Protein AF-R7TJJ4-F1 (afdb_monomer)

Radius of gyration: 20.4 Å; Cα contacts (8 Å, |Δi|>4): 13; chains: 1; bounding box: 28×67×36 Å

Mean predicted aligned error: 14.25 Å

Solvent-accessible surface area (backbone atoms only — not comparable to full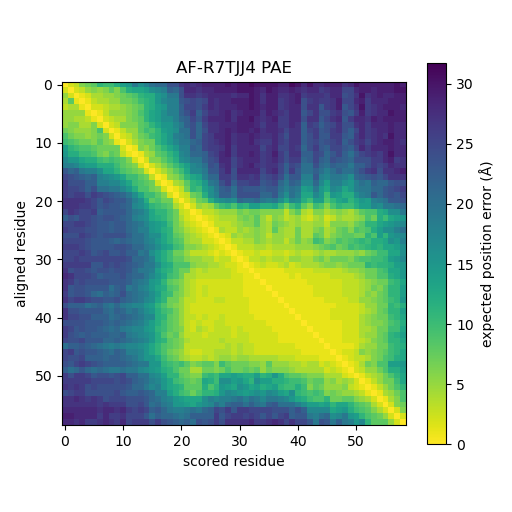-atom values): 4049 Å² total; per-residue (Å²): 124,66,72,63,56,58,56,59,64,68,68,53,79,76,70,72,81,67,74,85,78,56,82,71,83,79,71,97,69,73,95,47,75,61,59,48,52,53,50,53,50,50,48,52,55,45,34,69,73,75,49,67,91,75,86,76,80,86,126

Organism: Capitella teleta (NCBI:txid283909)

pLDDT: mean 73.89, std 14.72, range [45.72, 94.0]

Sequence (59 aa):
MFVLASCLLLLLPTSCSQDMHGMPVRPKVFRNADELRMYLKALNEYFAIVGRPRYVRFL

Foldseek 3Di:
DVVVVVVVVVPPPPPPPPCLQDQDDDDPDDPDPVSVVVNVVSNVVNCVVVPDPDPDPDD

Structure (mmCIF, N/CA/C/O backbone):
data_AF-R7TJJ4-F1
#
_entry.id   AF-R7TJJ4-F1
#
loop_
_atom_site.group_PDB
_atom_site.id
_atom_site.type_symbol
_atom_site.label_atom_id
_atom_site.label_alt_id
_atom_site.label_comp_id
_atom_site.label_asym_id
_atom_site.label_entity_id
_atom_site.label_seq_id
_atom_site.pdbx_PDB_ins_code
_atom_site.Cartn_x
_atom_site.Cartn_y
_atom_site.Cartn_z
_atom_site.occupancy
_atom_site.B_iso_or_equiv
_atom_site.auth_seq_id
_atom_site.auth_comp_id
_atom_site.auth_asym_id
_atom_site.auth_atom_id
_atom_site.pdbx_PDB_model_num
ATOM 1 N N . MET A 1 1 ? 13.556 -43.003 -19.119 1.00 58.81 1 MET A N 1
ATOM 2 C CA . MET A 1 1 ? 13.971 -42.171 -17.963 1.00 58.81 1 MET A CA 1
ATOM 3 C C . MET A 1 1 ? 13.537 -40.699 -18.056 1.00 58.81 1 MET A C 1
ATOM 5 O O . MET A 1 1 ? 13.574 -40.035 -17.035 1.00 58.81 1 MET A O 1
ATOM 9 N N . PHE A 1 2 ? 13.055 -40.185 -19.202 1.00 56.94 2 PHE A N 1
ATOM 10 C CA . PHE A 1 2 ? 12.600 -38.783 -19.327 1.00 56.94 2 PHE A CA 1
ATOM 11 C C . PHE A 1 2 ? 11.185 -38.502 -18.774 1.00 56.94 2 PHE A C 1
ATOM 13 O O . PHE A 1 2 ? 10.938 -37.419 -18.257 1.00 56.94 2 PHE A O 1
ATOM 20 N N . VAL A 1 3 ? 10.275 -39.484 -18.808 1.00 61.28 3 VAL A N 1
ATOM 21 C CA . VAL A 1 3 ? 8.868 -39.320 -18.369 1.00 61.28 3 VAL A CA 1
ATOM 22 C C . VAL A 1 3 ? 8.735 -39.155 -16.845 1.00 61.28 3 VAL A C 1
ATOM 24 O O . VAL A 1 3 ? 7.878 -38.426 -16.356 1.00 61.28 3 VAL A O 1
ATOM 27 N N . LEU A 1 4 ? 9.618 -39.797 -16.074 1.00 58.88 4 LEU A N 1
ATOM 28 C CA . LEU A 1 4 ? 9.650 -39.643 -14.614 1.00 58.88 4 LEU A CA 1
ATOM 29 C C . LEU A 1 4 ? 10.183 -38.263 -14.203 1.00 58.88 4 LEU A C 1
ATOM 31 O O . LEU A 1 4 ? 9.697 -37.685 -13.235 1.00 58.88 4 LEU A O 1
ATOM 35 N N . ALA A 1 5 ? 11.125 -37.708 -14.973 1.00 61.88 5 ALA A N 1
ATOM 36 C CA . ALA A 1 5 ? 11.679 -36.379 -14.732 1.00 61.88 5 ALA A CA 1
ATOM 37 C C . ALA A 1 5 ? 10.650 -35.262 -14.987 1.00 61.88 5 ALA A C 1
ATOM 39 O O . ALA A 1 5 ? 10.587 -34.309 -14.215 1.00 61.88 5 ALA A O 1
ATOM 40 N N . SER A 1 6 ? 9.793 -35.398 -16.010 1.00 60.88 6 SER A N 1
ATOM 41 C CA . SER A 1 6 ? 8.701 -34.440 -16.248 1.00 60.88 6 SER A CA 1
ATOM 42 C C . SER A 1 6 ? 7.618 -34.502 -15.170 1.00 60.88 6 SER A C 1
ATOM 44 O O . SER A 1 6 ? 7.051 -33.476 -14.813 1.00 60.88 6 SER A O 1
ATOM 46 N N . CYS A 1 7 ? 7.350 -35.688 -14.616 1.00 58.38 7 CYS A N 1
ATOM 47 C CA . CYS A 1 7 ? 6.373 -35.856 -13.539 1.00 58.38 7 CYS A CA 1
ATOM 48 C C . CYS A 1 7 ? 6.862 -35.232 -12.215 1.00 58.38 7 CYS A C 1
ATOM 50 O O . CYS A 1 7 ? 6.079 -34.652 -11.468 1.00 58.38 7 CYS A O 1
ATOM 52 N N . LEU A 1 8 ? 8.177 -35.272 -11.962 1.00 59.41 8 LEU A N 1
ATOM 53 C CA . LEU A 1 8 ? 8.804 -34.668 -10.782 1.00 59.41 8 LEU A CA 1
ATOM 54 C C . LEU A 1 8 ? 8.743 -33.127 -10.792 1.00 59.41 8 LEU A C 1
ATOM 56 O O . LEU A 1 8 ? 8.651 -32.511 -9.735 1.00 59.41 8 LEU A O 1
ATOM 60 N N . LEU A 1 9 ? 8.727 -32.507 -11.977 1.00 59.88 9 LEU A N 1
ATOM 61 C CA . LEU A 1 9 ? 8.576 -31.055 -12.143 1.00 59.88 9 LEU A CA 1
ATOM 62 C C . LEU A 1 9 ? 7.154 -30.548 -11.836 1.00 59.88 9 LEU A C 1
ATOM 64 O O . LEU A 1 9 ? 6.993 -29.379 -11.501 1.00 59.88 9 LEU A O 1
ATOM 68 N N . LEU A 1 10 ? 6.134 -31.412 -11.910 1.00 58.72 10 LEU A N 1
ATOM 69 C CA . LEU A 1 10 ? 4.731 -31.068 -11.622 1.00 58.72 10 LEU A CA 1
ATOM 70 C C . LEU A 1 10 ? 4.373 -31.163 -10.130 1.00 58.72 10 LEU A C 1
ATOM 72 O O . LEU A 1 10 ? 3.326 -30.674 -9.718 1.00 58.72 10 LEU A O 1
ATOM 76 N N . LEU A 1 11 ? 5.231 -31.798 -9.326 1.00 60.34 11 LEU A N 1
ATOM 77 C CA . LEU A 1 11 ? 5.080 -31.923 -7.873 1.00 60.34 11 LEU A CA 1
ATOM 78 C C . LEU A 1 11 ? 5.695 -30.745 -7.107 1.00 60.34 11 LEU A C 1
ATOM 80 O O . LEU A 1 11 ? 5.566 -30.691 -5.882 1.00 60.34 11 LEU A O 1
ATOM 84 N N . LEU A 1 12 ? 6.352 -29.798 -7.793 1.00 64.75 12 LEU A N 1
ATOM 85 C CA . LEU A 1 12 ? 6.685 -28.534 -7.151 1.00 64.75 12 LEU A CA 1
ATOM 86 C C . LEU A 1 12 ? 5.368 -27.840 -6.794 1.00 64.75 12 LEU A C 1
ATOM 88 O O . LEU A 1 12 ? 4.522 -27.674 -7.676 1.00 64.75 12 LEU A O 1
ATOM 92 N N . PRO A 1 13 ? 5.178 -27.403 -5.538 1.00 56.75 13 PRO A N 1
ATOM 93 C CA . PRO A 1 13 ? 4.073 -26.525 -5.231 1.00 56.75 13 PRO A CA 1
ATOM 94 C C . PRO A 1 13 ? 4.274 -25.286 -6.098 1.00 56.75 13 PRO A C 1
ATOM 96 O O . PRO A 1 13 ? 5.198 -24.503 -5.876 1.00 56.75 13 PRO A O 1
ATOM 99 N N . THR A 1 14 ? 3.427 -25.105 -7.110 1.00 55.09 14 THR A N 1
ATOM 100 C CA . THR A 1 14 ? 3.173 -23.782 -7.658 1.00 55.09 14 THR A CA 1
ATOM 101 C C . THR A 1 14 ? 2.572 -23.013 -6.496 1.00 55.09 14 THR A C 1
ATOM 103 O O . THR A 1 14 ? 1.362 -23.048 -6.277 1.00 55.09 14 THR A O 1
ATOM 106 N N . SER A 1 15 ? 3.430 -22.424 -5.661 1.00 49.34 15 SER A N 1
ATOM 107 C CA . SER A 1 15 ? 3.031 -21.432 -4.683 1.00 49.34 15 SER A CA 1
ATOM 108 C C . SER A 1 15 ? 2.247 -20.420 -5.488 1.00 49.34 15 SER A C 1
ATOM 110 O O . SER A 1 15 ? 2.828 -19.739 -6.336 1.00 49.34 15 SER A O 1
ATOM 112 N N . CYS A 1 16 ? 0.923 -20.444 -5.314 1.00 45.72 16 CYS A N 1
ATOM 113 C CA . CYS A 1 16 ? 0.007 -19.519 -5.942 1.00 45.72 16 CYS A CA 1
ATOM 114 C C . CYS A 1 16 ? 0.679 -18.157 -5.882 1.00 45.72 16 CYS A C 1
ATOM 116 O O . CYS A 1 16 ? 1.086 -17.751 -4.789 1.00 45.72 16 CYS A O 1
ATOM 118 N N . SER A 1 17 ? 0.870 -17.507 -7.030 1.00 50.69 17 SER A N 1
ATOM 119 C CA . SER A 1 17 ? 1.223 -16.098 -7.061 1.00 50.69 17 SER A CA 1
ATOM 120 C C . SER A 1 17 ? 0.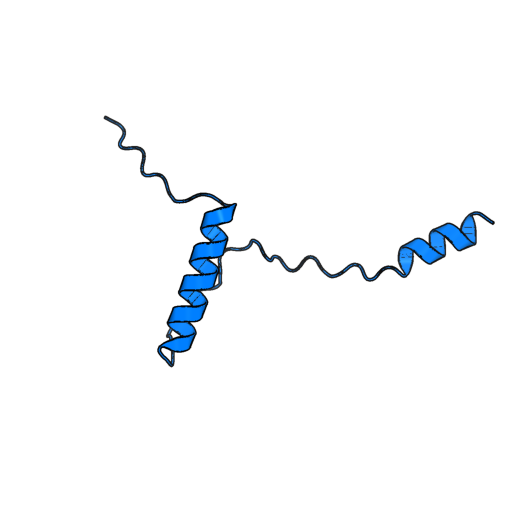137 -15.380 -6.275 1.00 50.69 17 SER A C 1
ATOM 122 O O . SER A 1 17 ? -0.916 -15.036 -6.799 1.00 50.69 17 SER A O 1
ATOM 124 N N . GLN A 1 18 ? 0.356 -15.235 -4.970 1.00 51.28 18 GLN A N 1
ATOM 125 C CA . GLN A 1 18 ? -0.274 -14.197 -4.203 1.00 51.28 18 GLN A CA 1
ATOM 126 C C . GLN A 1 18 ? 0.146 -12.944 -4.948 1.00 51.28 18 GLN A C 1
ATOM 128 O O . GLN A 1 18 ? 1.346 -12.723 -5.130 1.00 51.28 18 GLN A O 1
ATOM 133 N N . ASP A 1 19 ? -0.826 -12.181 -5.431 1.00 55.12 19 ASP A N 1
ATOM 134 C CA . ASP A 1 19 ? -0.642 -10.803 -5.863 1.00 55.12 19 ASP A CA 1
ATOM 135 C C . ASP A 1 19 ? -0.101 -9.997 -4.670 1.00 55.12 19 ASP A C 1
ATOM 137 O O . ASP A 1 19 ? -0.773 -9.174 -4.059 1.00 55.12 19 ASP A O 1
ATOM 141 N N . MET A 1 20 ? 1.149 -10.254 -4.292 1.00 54.62 20 MET A N 1
ATOM 142 C CA . MET A 1 20 ? 1.887 -9.596 -3.222 1.00 54.62 20 MET A CA 1
ATOM 143 C C . MET A 1 20 ? 2.285 -8.180 -3.643 1.00 54.62 20 MET A C 1
ATOM 145 O O . MET A 1 20 ? 3.025 -7.508 -2.932 1.00 54.62 20 MET A O 1
ATOM 149 N N . HIS A 1 21 ? 1.883 -7.746 -4.839 1.00 57.94 21 HIS A N 1
ATOM 150 C CA . HIS A 1 21 ? 2.238 -6.465 -5.444 1.00 57.94 21 HIS A CA 1
ATOM 151 C C . HIS A 1 21 ? 1.000 -5.653 -5.842 1.00 57.94 21 HIS A C 1
ATOM 153 O O . HIS A 1 21 ? 1.138 -4.600 -6.455 1.00 57.94 21 HIS A O 1
ATOM 159 N N . GLY A 1 22 ? -0.208 -6.112 -5.495 1.00 68.69 22 GLY A N 1
ATOM 160 C CA . GLY A 1 22 ? -1.421 -5.315 -5.641 1.00 68.69 22 GLY A CA 1
ATOM 161 C C . GLY A 1 22 ? -1.474 -4.193 -4.604 1.00 68.69 22 GLY A C 1
ATOM 162 O O . GLY A 1 22 ? -0.951 -4.326 -3.496 1.00 68.69 22 GLY A 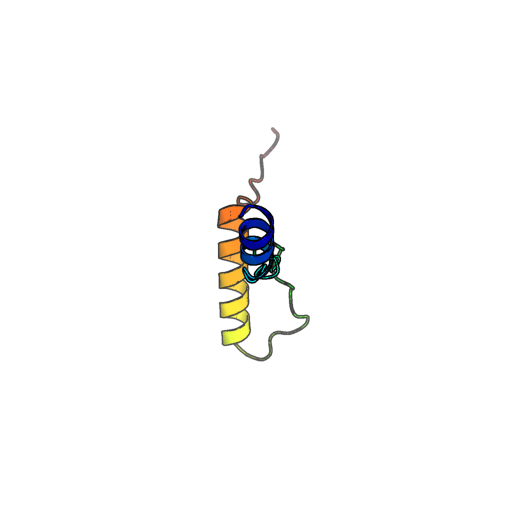O 1
ATOM 163 N N . MET A 1 23 ? -2.116 -3.075 -4.950 1.00 74.00 23 MET A N 1
ATOM 164 C CA . MET A 1 23 ? -2.362 -2.004 -3.986 1.00 74.00 23 MET A CA 1
ATOM 165 C C . MET A 1 23 ? -3.111 -2.578 -2.770 1.00 74.00 23 MET A C 1
ATOM 167 O O . MET A 1 23 ? -4.129 -3.250 -2.963 1.00 74.00 23 MET A O 1
ATOM 171 N N . PRO A 1 24 ? -2.648 -2.341 -1.526 1.00 81.62 24 PRO A N 1
ATOM 172 C CA . PRO A 1 24 ? -3.304 -2.894 -0.349 1.00 81.62 24 PRO A CA 1
ATOM 173 C C . PRO A 1 24 ? -4.761 -2.429 -0.282 1.00 81.62 24 PRO A C 1
ATOM 175 O O . PRO A 1 24 ? -5.059 -1.242 -0.442 1.00 81.62 24 PRO A O 1
ATOM 178 N N . VAL A 1 25 ? -5.675 -3.370 -0.032 1.00 83.88 25 VAL A N 1
ATOM 179 C CA . VAL A 1 25 ? -7.110 -3.084 0.065 1.00 83.88 25 VAL A CA 1
ATOM 180 C C . VAL A 1 25 ? -7.352 -2.154 1.249 1.00 83.88 25 VAL A C 1
ATOM 182 O O . VAL A 1 25 ? -7.035 -2.486 2.391 1.00 83.88 25 VAL A O 1
ATOM 185 N N . ARG A 1 26 ? -7.928 -0.979 0.982 1.00 82.44 26 ARG A N 1
ATOM 186 C CA . ARG A 1 26 ? -8.292 -0.028 2.033 1.00 82.44 26 ARG A CA 1
ATOM 187 C C . ARG A 1 26 ? -9.558 -0.510 2.754 1.00 82.44 26 ARG A C 1
ATOM 189 O O . ARG A 1 26 ? -10.615 -0.562 2.122 1.00 82.44 26 ARG A O 1
ATOM 196 N N . PRO A 1 27 ? -9.508 -0.785 4.068 1.00 84.44 27 PRO A N 1
ATOM 197 C CA . PRO A 1 27 ? -10.717 -1.050 4.837 1.00 84.44 27 PRO A CA 1
ATOM 198 C C . PRO A 1 27 ? -11.572 0.223 4.964 1.00 84.44 27 PRO A C 1
ATOM 200 O O . PRO A 1 27 ? -11.055 1.337 5.038 1.00 84.44 27 PRO A O 1
ATOM 203 N N . LYS A 1 28 ? -12.902 0.064 5.003 1.00 84.44 28 LYS A N 1
ATOM 204 C CA . LYS A 1 28 ? -13.860 1.186 5.104 1.00 84.44 28 LYS A CA 1
ATOM 205 C C . LYS A 1 28 ? -13.753 1.934 6.440 1.00 84.44 28 LYS A C 1
ATOM 207 O O . LYS A 1 28 ? -14.029 3.128 6.493 1.00 84.44 28 LYS A O 1
ATOM 212 N N . VAL A 1 29 ? -13.366 1.226 7.502 1.00 90.69 29 VAL A N 1
ATOM 213 C CA . VAL A 1 29 ? -13.152 1.746 8.859 1.00 90.69 29 VAL A CA 1
ATOM 214 C C . VAL A 1 29 ? -12.018 0.942 9.498 1.00 90.69 29 VAL A C 1
ATOM 216 O O . VAL A 1 29 ? -12.011 -0.281 9.377 1.00 90.69 29 VAL A O 1
ATOM 219 N N . PHE A 1 30 ? -11.090 1.614 10.180 1.00 92.56 30 PHE A N 1
ATOM 220 C CA . PHE A 1 30 ? -10.087 0.968 11.031 1.00 92.56 30 PHE A CA 1
ATOM 221 C C . PHE A 1 30 ? -10.659 0.822 12.441 1.00 92.56 30 PHE A C 1
ATOM 223 O O . PHE A 1 30 ? -11.141 1.802 13.010 1.00 92.56 30 PHE A O 1
ATOM 230 N N . ARG A 1 31 ? -10.643 -0.389 13.000 1.00 90.50 31 ARG A N 1
ATOM 231 C CA . ARG A 1 31 ? -11.237 -0.681 14.315 1.00 90.50 31 ARG A CA 1
ATOM 232 C C . ARG A 1 31 ? -10.295 -0.356 15.470 1.00 90.50 31 ARG A C 1
ATOM 234 O O . ARG A 1 31 ? -10.758 -0.138 16.585 1.00 90.50 31 ARG A O 1
ATOM 241 N N . ASN A 1 32 ? -8.990 -0.322 15.213 1.00 91.56 32 ASN A N 1
ATOM 242 C CA . ASN A 1 32 ? -7.960 0.012 16.192 1.00 91.56 32 ASN A CA 1
ATOM 243 C C . ASN A 1 32 ? -6.743 0.685 15.524 1.00 91.56 32 ASN A C 1
ATOM 245 O O . ASN A 1 32 ? -6.611 0.730 14.299 1.00 91.56 32 ASN A O 1
ATOM 249 N N . ALA A 1 33 ? -5.849 1.238 16.348 1.00 92.94 33 ALA A N 1
ATOM 250 C CA . ALA A 1 33 ? -4.650 1.925 15.869 1.00 92.94 33 ALA A CA 1
ATOM 251 C C . ALA A 1 33 ? -3.653 0.982 15.171 1.00 92.94 33 ALA A C 1
ATOM 253 O O . ALA A 1 33 ? -2.897 1.420 14.302 1.00 92.94 33 ALA A O 1
ATOM 254 N N . ASP A 1 34 ? -3.647 -0.302 15.525 1.00 93.44 34 ASP A N 1
ATOM 255 C CA . ASP A 1 34 ? -2.704 -1.273 14.972 1.00 93.44 34 ASP A CA 1
ATOM 256 C C . ASP A 1 34 ? -3.060 -1.671 13.536 1.00 93.44 34 ASP A C 1
ATOM 258 O O . ASP A 1 34 ? -2.171 -1.721 12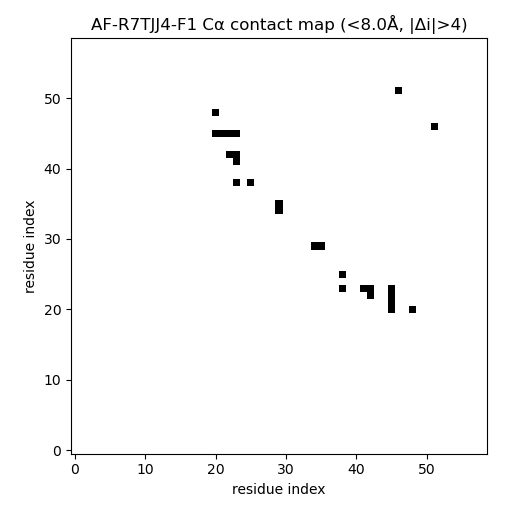.687 1.00 93.44 34 ASP A O 1
ATOM 262 N N . GLU A 1 35 ? -4.346 -1.818 13.210 1.00 90.50 35 GLU A N 1
AT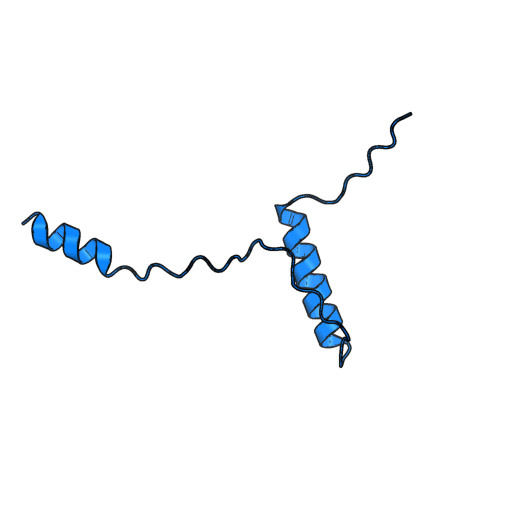OM 263 C CA . GLU A 1 35 ? -4.824 -2.018 11.835 1.00 90.50 35 GLU A CA 1
ATOM 264 C C . GLU A 1 35 ? -4.391 -0.865 10.921 1.00 90.50 35 GLU A C 1
ATOM 266 O O . GLU A 1 35 ? -3.949 -1.086 9.790 1.00 90.50 35 GLU A O 1
ATOM 271 N N . LEU A 1 36 ? -4.453 0.372 11.424 1.00 92.00 36 LEU A N 1
ATOM 272 C CA . LEU A 1 36 ? -3.975 1.538 10.687 1.00 92.00 36 LEU A CA 1
ATOM 273 C C . LEU A 1 36 ? -2.460 1.466 10.447 1.00 92.00 36 LEU A C 1
ATOM 275 O O . LEU A 1 36 ? -2.002 1.702 9.329 1.00 92.00 36 LEU A O 1
ATOM 279 N N . ARG A 1 37 ? -1.674 1.114 11.472 1.00 94.00 37 ARG A N 1
ATOM 280 C CA . ARG A 1 37 ? -0.211 0.970 11.353 1.00 94.00 37 ARG A CA 1
ATOM 281 C C . ARG A 1 37 ? 0.168 -0.110 10.343 1.00 94.00 37 ARG A C 1
ATOM 283 O O . ARG A 1 37 ? 1.050 0.115 9.516 1.00 94.00 37 ARG A O 1
ATOM 290 N N . MET A 1 38 ? -0.514 -1.252 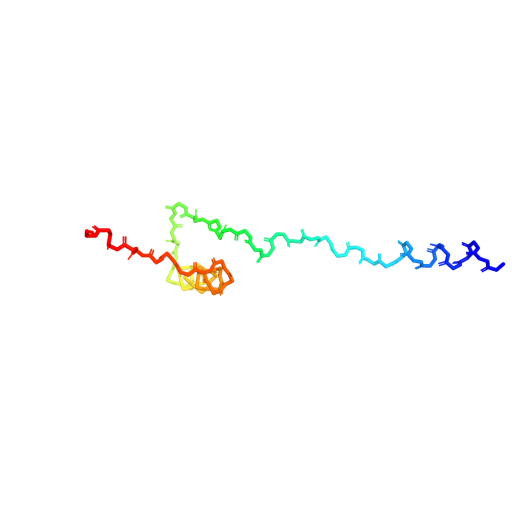10.379 1.00 90.75 38 MET A N 1
ATOM 291 C CA . MET A 1 38 ? -0.289 -2.349 9.437 1.00 90.75 38 MET A CA 1
ATOM 292 C C . MET A 1 38 ? -0.617 -1.930 8.003 1.00 90.75 38 MET A C 1
ATOM 294 O O . MET A 1 38 ? 0.184 -2.166 7.100 1.00 90.75 38 MET A O 1
ATOM 298 N N . TYR A 1 39 ? -1.742 -1.241 7.797 1.00 90.88 39 TYR A N 1
ATOM 299 C CA . TYR A 1 39 ? -2.117 -0.731 6.480 1.00 90.88 39 TYR A CA 1
ATOM 300 C C . TYR A 1 39 ? -1.102 0.286 5.942 1.00 90.88 39 TYR A C 1
ATOM 302 O O . TYR A 1 39 ? -0.693 0.200 4.785 1.00 90.88 39 TYR A O 1
ATOM 310 N N . LEU A 1 40 ? -0.635 1.219 6.780 1.00 91.19 40 LEU A N 1
ATOM 311 C CA . LEU A 1 40 ? 0.392 2.190 6.390 1.00 91.19 40 LEU A CA 1
ATOM 312 C C . LEU A 1 40 ? 1.719 1.515 6.034 1.00 91.19 40 LEU A C 1
ATOM 314 O O . LEU A 1 40 ? 2.368 1.930 5.074 1.00 91.19 40 LEU A O 1
ATOM 318 N N . LYS A 1 41 ? 2.109 0.464 6.764 1.00 91.56 41 LYS A N 1
ATOM 319 C CA . LYS A 1 41 ? 3.306 -0.323 6.453 1.00 91.56 41 LYS A CA 1
ATOM 320 C C . LYS A 1 41 ? 3.188 -0.995 5.081 1.00 91.56 41 LYS A C 1
ATOM 322 O O . LYS A 1 41 ? 4.069 -0.805 4.248 1.00 91.56 41 LYS A O 1
ATOM 327 N N . ALA A 1 42 ? 2.077 -1.681 4.816 1.00 88.94 42 ALA A N 1
ATOM 328 C CA . ALA A 1 42 ? 1.827 -2.327 3.525 1.00 88.94 42 ALA A CA 1
ATOM 329 C C . ALA A 1 42 ? 1.799 -1.314 2.365 1.00 88.94 42 ALA A C 1
ATOM 331 O O . ALA A 1 42 ? 2.343 -1.547 1.289 1.00 88.94 42 ALA A O 1
ATOM 332 N N . LEU A 1 43 ? 1.211 -0.139 2.596 1.00 89.00 43 LEU A N 1
ATOM 333 C CA . LEU A 1 43 ? 1.156 0.948 1.618 1.00 89.00 43 LEU A CA 1
ATOM 334 C C . LEU A 1 43 ? 2.548 1.536 1.347 1.00 89.00 43 LEU A C 1
ATOM 336 O O . LEU A 1 43 ? 2.872 1.902 0.216 1.00 89.00 43 LEU A O 1
ATOM 340 N N . ASN A 1 44 ? 3.398 1.591 2.372 1.00 87.75 44 ASN A N 1
ATOM 341 C CA . ASN A 1 44 ? 4.782 2.011 2.233 1.00 87.75 44 ASN A CA 1
ATOM 342 C C . ASN A 1 44 ? 5.603 1.032 1.380 1.00 87.75 44 ASN A C 1
ATOM 344 O O . ASN A 1 44 ? 6.352 1.480 0.512 1.00 87.75 44 ASN A O 1
ATOM 348 N N . GLU A 1 45 ? 5.433 -0.270 1.613 1.00 87.19 45 GLU A N 1
ATOM 349 C CA . GLU A 1 45 ? 6.075 -1.352 0.856 1.00 87.19 45 GLU A CA 1
ATOM 350 C C . GLU A 1 45 ? 5.623 -1.353 -0.610 1.00 87.19 45 GLU A C 1
ATOM 352 O O . GLU A 1 45 ? 6.459 -1.382 -1.511 1.00 87.19 45 GLU A O 1
ATOM 357 N N . TYR A 1 46 ? 4.321 -1.189 -0.863 1.00 87.12 46 TYR A N 1
ATOM 358 C CA . TYR A 1 46 ? 3.770 -1.102 -2.217 1.00 87.12 46 TYR A CA 1
ATOM 359 C C . TYR A 1 46 ? 4.428 0.010 -3.052 1.00 87.12 46 TYR A C 1
ATOM 361 O O . TYR A 1 46 ? 4.923 -0.223 -4.155 1.00 87.12 46 TYR A O 1
ATOM 369 N N . PHE A 1 47 ? 4.507 1.229 -2.514 1.00 84.25 47 PHE A N 1
ATOM 370 C CA . PHE A 1 47 ? 5.113 2.356 -3.231 1.00 84.25 47 PHE A CA 1
ATOM 371 C C . PHE A 1 47 ? 6.647 2.324 -3.280 1.00 84.25 47 PHE A C 1
ATOM 373 O O . PHE A 1 47 ? 7.235 3.084 -4.052 1.00 84.25 47 PHE A O 1
ATOM 380 N N . ALA A 1 48 ? 7.307 1.491 -2.472 1.00 84.06 48 ALA A N 1
ATOM 381 C CA . ALA A 1 48 ? 8.737 1.239 -2.633 1.00 84.06 48 ALA A CA 1
ATOM 382 C C . ALA A 1 48 ? 9.020 0.471 -3.936 1.00 84.06 48 ALA A C 1
ATOM 384 O O . ALA A 1 48 ? 10.044 0.715 -4.568 1.00 84.06 48 ALA A O 1
ATOM 385 N N . ILE A 1 49 ? 8.089 -0.394 -4.355 1.00 81.25 49 ILE A N 1
ATOM 386 C CA . ILE A 1 49 ? 8.189 -1.209 -5.574 1.00 81.25 49 ILE A CA 1
ATOM 387 C C . ILE A 1 49 ? 7.650 -0.444 -6.790 1.00 81.25 49 ILE A C 1
ATOM 389 O O . ILE A 1 49 ? 8.332 -0.321 -7.801 1.00 81.25 49 ILE A O 1
ATOM 393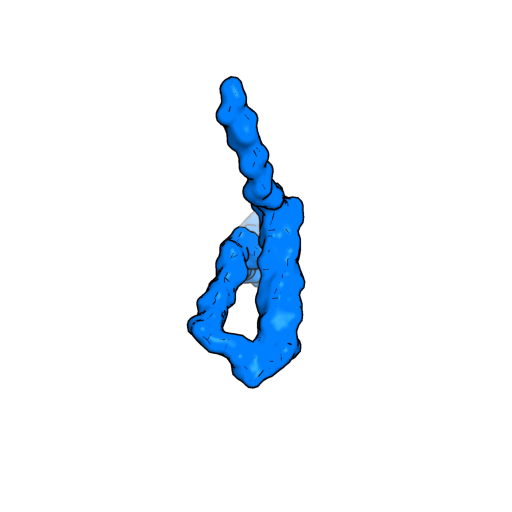 N N . VAL A 1 50 ? 6.437 0.111 -6.687 1.00 81.81 50 VAL A N 1
ATOM 394 C CA . VAL A 1 50 ? 5.754 0.796 -7.806 1.00 81.81 50 VAL A CA 1
ATOM 395 C C . VAL A 1 50 ? 6.322 2.198 -8.069 1.00 81.81 50 VAL A C 1
ATOM 397 O O . VAL A 1 50 ? 6.130 2.776 -9.137 1.00 81.81 50 VAL A O 1
ATOM 400 N N . GLY A 1 51 ? 7.067 2.745 -7.109 1.00 75.38 51 GLY A N 1
ATOM 401 C CA . GLY A 1 51 ? 7.538 4.121 -7.129 1.00 75.38 51 GLY A CA 1
ATOM 402 C C . GLY A 1 51 ? 6.520 5.074 -6.503 1.00 75.38 51 GLY A C 1
ATOM 403 O O . GLY A 1 51 ? 5.304 4.932 -6.635 1.00 75.38 51 GLY A O 1
ATOM 404 N N . ARG A 1 52 ? 7.027 6.074 -5.777 1.00 74.75 52 ARG A N 1
ATOM 405 C CA . ARG A 1 52 ? 6.194 7.122 -5.171 1.00 74.75 52 ARG A CA 1
ATOM 406 C C . ARG A 1 52 ? 5.535 7.953 -6.273 1.00 74.75 52 ARG A C 1
ATOM 408 O O . ARG A 1 52 ? 6.213 8.242 -7.259 1.00 74.75 52 ARG A O 1
ATOM 415 N N . PRO A 1 53 ? 4.294 8.433 -6.085 1.00 73.50 53 PRO A N 1
ATOM 416 C CA . PRO A 1 53 ? 3.716 9.452 -6.953 1.00 73.50 53 PRO A CA 1
ATOM 417 C C . PRO A 1 53 ? 4.654 10.665 -7.000 1.00 73.50 53 PRO A C 1
ATOM 419 O O . PRO A 1 53 ? 4.768 11.417 -6.031 1.00 73.50 53 PRO A O 1
ATOM 422 N N . ARG A 1 54 ? 5.393 10.827 -8.100 1.00 76.19 54 ARG A N 1
ATOM 423 C CA . ARG A 1 54 ? 6.225 12.007 -8.331 1.00 76.19 54 ARG A CA 1
ATOM 424 C C . ARG A 1 54 ? 5.329 13.031 -9.006 1.00 76.19 54 ARG A C 1
ATOM 426 O O . ARG A 1 54 ? 5.032 12.905 -10.188 1.00 76.19 54 ARG A O 1
ATOM 433 N N . TYR A 1 55 ? 4.860 14.016 -8.249 1.00 77.81 55 TYR A N 1
ATOM 434 C CA . TYR A 1 55 ? 4.179 15.166 -8.832 1.00 77.81 55 TYR A CA 1
ATOM 435 C C . TYR A 1 55 ? 5.209 15.964 -9.632 1.00 77.81 55 TYR A C 1
ATOM 437 O O . TYR A 1 55 ? 5.994 16.723 -9.065 1.00 77.81 55 TYR A O 1
ATOM 445 N N . VAL A 1 56 ? 5.251 15.761 -10.946 1.00 66.12 56 VAL A N 1
ATOM 446 C CA . VAL A 1 56 ? 6.015 16.638 -11.830 1.00 66.12 56 VAL A CA 1
ATOM 447 C C . VAL A 1 56 ? 5.187 17.910 -11.979 1.00 66.12 56 VAL A C 1
ATOM 449 O O . VAL A 1 56 ? 4.095 17.886 -12.544 1.00 66.12 56 VAL A O 1
ATOM 452 N N . ARG A 1 57 ? 5.661 19.017 -11.401 1.00 72.50 57 ARG A N 1
ATOM 453 C CA . ARG A 1 57 ? 5.085 20.340 -11.652 1.00 72.50 57 ARG A CA 1
ATOM 454 C C . ARG A 1 57 ? 5.454 20.709 -13.087 1.00 72.50 57 ARG A C 1
ATOM 456 O O . ARG A 1 57 ? 6.591 21.092 -13.336 1.00 72.50 57 ARG A O 1
ATOM 463 N N . PHE A 1 58 ? 4.518 20.539 -14.015 1.00 62.91 58 PHE A N 1
ATOM 464 C CA . PHE A 1 58 ? 4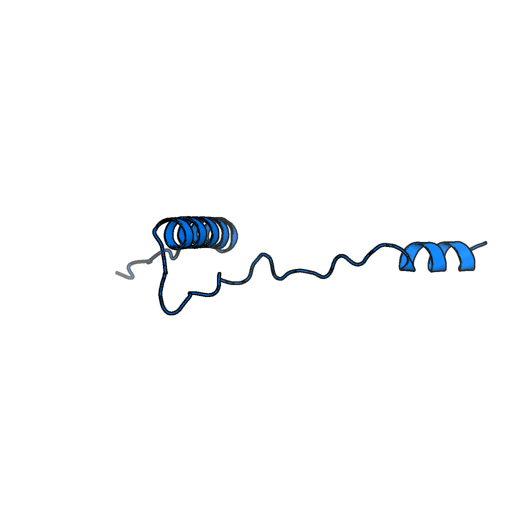.638 21.123 -15.346 1.00 62.91 58 PHE A CA 1
ATOM 465 C C . PHE A 1 58 ? 4.561 22.646 -15.180 1.00 62.91 58 PHE A C 1
ATOM 467 O O . PHE A 1 58 ? 3.551 23.163 -14.697 1.00 62.91 58 PHE A O 1
ATOM 474 N N . LEU A 1 59 ? 5.676 23.317 -15.465 1.00 60.34 59 LEU A N 1
ATOM 475 C CA . LEU A 1 59 ? 5.802 24.767 -15.609 1.00 60.34 59 LEU A CA 1
ATOM 476 C C . LEU A 1 59 ? 5.905 25.077 -17.100 1.00 60.34 59 LEU A C 1
ATOM 478 O O . LEU A 1 59 ? 6.599 24.295 -17.790 1.00 60.34 59 LEU A O 1
#

Secondary structure 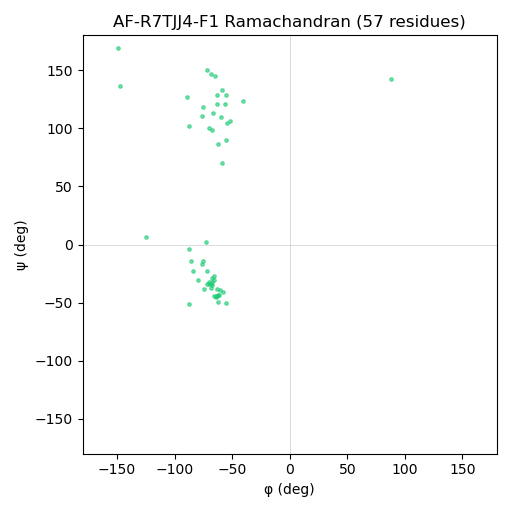(DSSP, 8-state):
-HHHHHHHHTTS-------TTSPPPPPSS-SSHHHHHHHHHHHHHHHHHH---------

InterPro domains:
  IPR001955 Pancreatic hormone-like [PF00159] (24-55)
  IPR001955 Pancreatic hormone-like [SM00309] (20-55)
  IPR001955 Pancreatic hormone-like [cd00126] (24-55)
  IPR020392 Pancreatic hormone-like, conserved site [PS00265] (39-55)